Protein AF-A0A932DL69-F1 (afdb_monomer_lite)

Structure (mmCIF, N/CA/C/O backbone):
data_AF-A0A932DL69-F1
#
_entry.id   AF-A0A932DL69-F1
#
loop_
_atom_site.group_PDB
_atom_site.id
_atom_site.type_symbol
_atom_site.label_atom_id
_atom_site.label_alt_id
_atom_site.label_comp_id
_atom_site.label_asym_id
_atom_site.label_entity_id
_atom_site.label_seq_id
_atom_site.pdbx_PDB_ins_code
_atom_site.Cartn_x
_atom_site.Cartn_y
_atom_site.C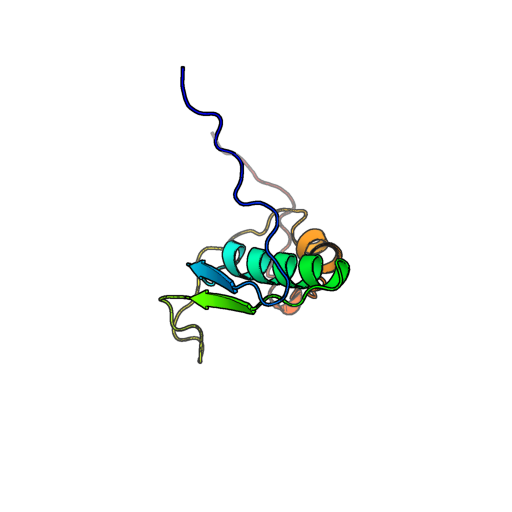artn_z
_atom_site.occupancy
_atom_site.B_iso_or_equiv
_atom_site.auth_seq_id
_atom_site.auth_comp_id
_atom_site.auth_asym_id
_atom_site.auth_atom_id
_atom_site.pdbx_PDB_model_num
ATOM 1 N N . MET A 1 1 ? -25.019 31.135 -1.177 1.00 47.31 1 MET A N 1
ATOM 2 C CA . MET A 1 1 ? -24.118 30.693 -0.088 1.00 47.31 1 MET A CA 1
ATOM 3 C C . MET A 1 1 ? -24.166 29.166 -0.051 1.00 47.31 1 MET A C 1
ATOM 5 O O . MET A 1 1 ? -25.239 28.637 0.198 1.00 47.31 1 MET A O 1
ATOM 9 N N . ARG A 1 2 ? -23.097 28.445 -0.433 1.00 49.84 2 ARG A N 1
ATOM 10 C CA . ARG A 1 2 ? -23.094 26.965 -0.363 1.00 49.84 2 ARG A CA 1
ATOM 11 C C . ARG A 1 2 ? -23.007 26.543 1.111 1.00 49.84 2 ARG A C 1
ATOM 13 O O . ARG A 1 2 ? -22.224 27.168 1.830 1.00 49.84 2 ARG A O 1
ATOM 20 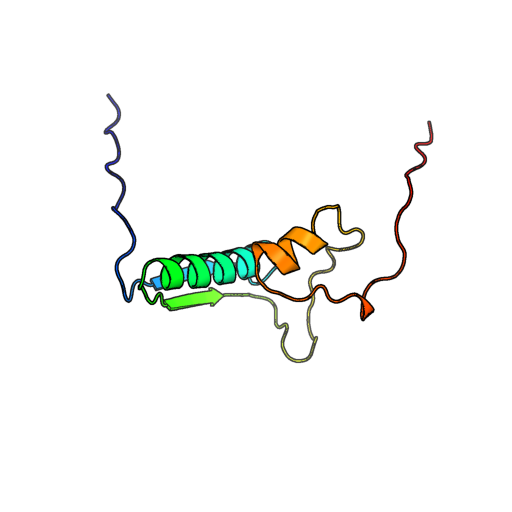N N . PRO A 1 3 ? -23.750 25.525 1.576 1.00 59.16 3 PRO A N 1
ATOM 21 C CA . PRO A 1 3 ? -23.566 25.010 2.926 1.00 59.16 3 PRO A CA 1
ATOM 22 C C . PRO A 1 3 ? -22.125 24.507 3.061 1.00 59.16 3 PRO A C 1
ATOM 24 O O . PRO A 1 3 ? -21.661 23.733 2.224 1.00 59.16 3 PRO A O 1
ATOM 27 N N . LYS A 1 4 ? -21.402 24.951 4.095 1.00 59.19 4 LYS A N 1
ATOM 28 C CA . LYS A 1 4 ? -20.165 24.279 4.509 1.00 59.19 4 LYS A CA 1
ATOM 29 C C . LYS A 1 4 ? -20.571 22.860 4.903 1.00 59.19 4 LYS A C 1
ATOM 31 O O . LYS A 1 4 ? -21.316 22.704 5.866 1.00 59.19 4 LYS A O 1
ATOM 36 N N . SER A 1 5 ? -20.145 21.841 4.157 1.00 63.41 5 SER A N 1
ATOM 37 C CA . SER A 1 5 ? -20.365 20.463 4.590 1.00 63.41 5 SER A CA 1
ATOM 38 C C . SER A 1 5 ? -19.560 20.253 5.868 1.00 63.41 5 SER A C 1
ATOM 40 O O . SER A 1 5 ? -18.328 20.226 5.830 1.00 63.41 5 SER A O 1
ATOM 42 N N . PHE A 1 6 ? -20.241 20.137 7.004 1.00 68.25 6 PHE A N 1
ATOM 43 C CA . PHE A 1 6 ? -19.629 19.550 8.184 1.00 68.25 6 PHE A CA 1
ATOM 44 C C . PHE A 1 6 ? -19.226 18.128 7.788 1.00 68.25 6 PHE A C 1
ATOM 46 O O . PHE A 1 6 ? -20.069 17.345 7.351 1.00 68.25 6 PHE A O 1
ATOM 53 N N . GLY A 1 7 ? -17.927 17.828 7.826 1.00 73.88 7 GLY A N 1
ATOM 54 C CA . GLY A 1 7 ? -17.451 16.472 7.572 1.00 73.88 7 GLY A CA 1
ATOM 55 C C . GLY A 1 7 ? -18.151 15.488 8.511 1.00 73.88 7 GLY A C 1
ATOM 56 O O . GLY A 1 7 ? -18.545 15.857 9.615 1.00 73.88 7 GLY A O 1
ATOM 57 N N . LEU A 1 8 ? -18.279 14.227 8.097 1.00 84.00 8 LEU A N 1
ATOM 58 C CA . LEU A 1 8 ? -18.978 13.169 8.847 1.00 84.00 8 LEU A CA 1
ATOM 59 C C . LEU A 1 8 ? -18.282 12.759 10.165 1.00 84.00 8 LEU A C 1
ATOM 61 O O . LEU A 1 8 ? -18.654 11.765 10.782 1.00 84.00 8 LEU A O 1
ATOM 65 N N . GLY A 1 9 ? -17.271 13.511 10.601 1.00 85.75 9 GLY A N 1
ATOM 66 C CA . GLY A 1 9 ? -16.413 13.162 11.722 1.00 85.75 9 GLY A CA 1
ATOM 67 C C . GLY A 1 9 ? -15.454 12.006 11.406 1.00 85.75 9 GLY A C 1
ATOM 68 O O . GLY A 1 9 ? -15.424 11.481 10.289 1.00 85.75 9 GLY A O 1
ATOM 69 N N . PRO A 1 10 ? -14.611 11.628 12.378 1.00 87.44 10 PRO A N 1
ATOM 70 C CA . PRO A 1 10 ? -13.713 10.492 12.241 1.00 87.44 10 PRO A CA 1
ATOM 71 C C . PRO A 1 10 ? -14.490 9.170 12.242 1.00 87.44 10 PRO A C 1
ATOM 73 O O . PRO A 1 10 ? -15.482 9.016 12.951 1.00 87.44 10 PRO A O 1
ATOM 76 N N . LEU A 1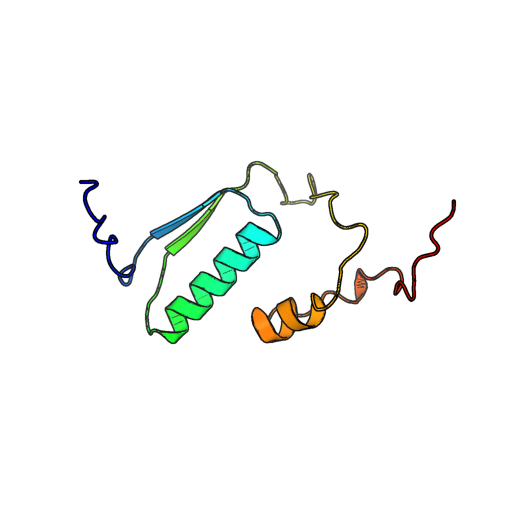 11 ? -13.983 8.176 11.513 1.00 89.75 11 LEU A N 1
ATOM 77 C CA . LEU A 1 11 ? -14.571 6.840 11.516 1.00 89.75 11 LEU A CA 1
ATOM 78 C C . LEU A 1 11 ? -14.424 6.186 12.912 1.00 89.75 11 LEU A C 1
ATOM 80 O O . LEU A 1 11 ? -13.299 6.141 13.437 1.00 89.75 11 LEU A O 1
ATOM 84 N N . PRO A 1 12 ? -15.519 5.689 13.524 1.00 89.56 12 PRO A N 1
ATOM 85 C CA . PRO A 1 12 ? -15.479 5.088 14.854 1.00 89.56 12 PRO A CA 1
ATOM 86 C C . PRO A 1 12 ? -14.817 3.702 14.837 1.00 89.56 12 PRO A C 1
ATOM 88 O O . PRO A 1 12 ? -14.666 3.075 13.786 1.00 89.56 12 PRO A O 1
ATOM 91 N N . GLY A 1 13 ? -14.449 3.202 16.021 1.00 91.44 13 GLY A N 1
ATOM 92 C CA . GLY A 1 13 ? -14.053 1.801 16.194 1.00 91.44 13 GLY A CA 1
ATOM 93 C C . GLY A 1 13 ? -15.177 0.851 15.764 1.00 91.44 13 GLY A C 1
ATOM 94 O O . GLY A 1 13 ? -16.355 1.156 15.937 1.00 91.44 13 GLY A O 1
ATOM 95 N N . GLY A 1 14 ? -14.820 -0.267 15.133 1.00 92.81 14 GLY A N 1
ATOM 96 C CA . GLY A 1 14 ? -15.768 -1.167 14.469 1.00 92.81 14 GLY A CA 1
ATOM 97 C C . GLY A 1 14 ? -16.315 -0.630 13.139 1.00 92.81 14 GLY A C 1
ATOM 98 O O . GLY A 1 14 ? -17.105 -1.310 12.479 1.00 92.81 14 GLY A O 1
ATOM 99 N N . GLY A 1 15 ? -15.894 0.570 12.719 1.00 94.12 15 GLY A N 1
ATOM 100 C CA . GLY A 1 15 ? -16.281 1.183 11.456 1.00 94.12 15 GLY A CA 1
ATOM 101 C C . GLY A 1 15 ? -15.922 0.316 10.249 1.00 94.12 15 GLY A C 1
ATOM 102 O O . GLY A 1 15 ? -14.953 -0.450 10.260 1.00 94.12 15 GLY A O 1
ATOM 103 N N . ARG A 1 16 ? -16.729 0.433 9.192 1.00 96.38 16 ARG A N 1
ATOM 104 C CA . ARG A 1 16 ? -16.605 -0.371 7.973 1.00 96.38 16 ARG A CA 1
ATOM 105 C C . ARG A 1 16 ? -16.143 0.506 6.821 1.00 96.38 16 ARG A C 1
ATOM 107 O O . ARG A 1 16 ? -16.743 1.546 6.572 1.00 96.38 16 ARG A O 1
ATOM 114 N N . VAL A 1 17 ? -15.124 0.052 6.101 1.00 97.56 17 VAL A N 1
ATOM 115 C CA . VAL A 1 17 ? -14.664 0.684 4.861 1.00 97.56 17 VAL A CA 1
ATOM 116 C C . VAL A 1 17 ? -14.694 -0.351 3.754 1.00 97.56 17 VAL A C 1
ATOM 118 O O . VAL A 1 17 ? -14.182 -1.457 3.920 1.00 97.56 17 VAL A O 1
ATOM 121 N N . VAL A 1 18 ? -15.313 0.012 2.636 1.00 98.00 18 VAL A N 1
ATOM 122 C CA . VAL A 1 18 ? -15.310 -0.788 1.414 1.00 98.00 18 VAL A CA 1
ATOM 123 C C . VAL A 1 18 ? -14.403 -0.095 0.408 1.00 98.00 18 VAL A C 1
ATOM 125 O O . VAL A 1 18 ? -14.580 1.089 0.132 1.00 98.00 18 VAL A O 1
ATOM 128 N N . ILE A 1 19 ? -13.433 -0.834 -0.118 1.00 97.81 19 ILE A N 1
ATOM 129 C CA . ILE A 1 19 ? -12.515 -0.395 -1.166 1.00 97.81 19 ILE A CA 1
ATOM 130 C C . ILE A 1 19 ? -12.868 -1.178 -2.425 1.00 97.81 19 ILE A C 1
ATOM 132 O O . ILE A 1 19 ? -12.873 -2.409 -2.411 1.00 97.81 19 ILE A O 1
ATOM 136 N N . ILE A 1 20 ? -13.189 -0.464 -3.501 1.00 96.69 20 ILE A N 1
ATOM 137 C CA . ILE A 1 20 ? -13.497 -1.055 -4.804 1.00 96.69 20 ILE A CA 1
ATOM 138 C C . ILE A 1 20 ? -12.221 -1.033 -5.651 1.00 96.69 20 ILE A C 1
ATOM 140 O O . ILE A 1 20 ? -11.693 0.038 -5.944 1.00 96.69 20 ILE A O 1
ATOM 144 N N . GLY A 1 21 ? -11.738 -2.215 -6.027 1.00 93.00 21 GLY A N 1
ATOM 145 C CA . GLY A 1 21 ? -10.469 -2.451 -6.710 1.00 93.00 21 GLY A CA 1
ATOM 146 C C . GLY A 1 21 ? -9.412 -3.041 -5.772 1.00 93.00 21 GLY A C 1
ATOM 147 O O . GLY A 1 21 ? -9.004 -2.413 -4.799 1.00 93.00 21 GLY A O 1
ATOM 148 N N . GLY A 1 22 ? -8.934 -4.240 -6.100 1.00 91.56 22 GLY A N 1
ATOM 149 C CA . GLY A 1 22 ? -7.866 -4.972 -5.412 1.00 91.56 22 GLY A CA 1
ATOM 150 C C . GLY A 1 22 ? -6.496 -4.832 -6.081 1.00 91.56 22 GLY A C 1
ATOM 151 O O . GLY A 1 22 ? -5.604 -5.638 -5.838 1.00 91.56 22 GLY A O 1
ATOM 152 N N . GLY A 1 23 ? -6.315 -3.829 -6.943 1.00 90.06 23 GLY A N 1
ATOM 153 C CA . GLY A 1 23 ? -5.005 -3.472 -7.489 1.00 90.06 23 GLY A CA 1
ATOM 154 C C . GLY A 1 23 ? -4.084 -2.790 -6.462 1.00 90.06 23 GLY A C 1
ATOM 155 O O . GLY A 1 23 ? -4.488 -2.571 -5.316 1.00 90.06 23 GLY A O 1
ATOM 156 N N . PRO A 1 24 ? -2.866 -2.381 -6.876 1.00 89.81 24 PRO A N 1
ATOM 157 C CA . PRO A 1 24 ? -1.859 -1.815 -5.975 1.00 89.81 24 PRO A CA 1
ATOM 158 C C . PRO A 1 24 ? -2.381 -0.653 -5.124 1.00 89.81 24 PRO A C 1
ATOM 160 O O . PRO A 1 24 ? -2.234 -0.669 -3.910 1.00 89.81 24 PRO A O 1
ATOM 163 N N . GLY A 1 25 ? -3.079 0.318 -5.723 1.00 91.75 25 GLY A N 1
ATOM 164 C CA . GLY A 1 25 ? -3.625 1.456 -4.976 1.00 91.75 25 GLY A CA 1
ATOM 165 C C . GLY A 1 25 ? -4.676 1.062 -3.930 1.00 91.75 25 GLY A C 1
ATOM 166 O O . GLY A 1 25 ? -4.646 1.564 -2.809 1.00 91.75 25 GLY A O 1
ATOM 167 N N . GLY A 1 26 ? -5.581 0.139 -4.272 1.00 95.31 26 GLY A N 1
ATOM 168 C CA . GLY A 1 26 ? -6.657 -0.287 -3.375 1.00 95.31 26 GLY A CA 1
ATOM 169 C C . GLY A 1 26 ? -6.149 -1.113 -2.196 1.00 95.31 26 GLY A C 1
ATOM 170 O O . GLY A 1 26 ? -6.522 -0.856 -1.051 1.00 95.31 26 GLY A O 1
ATOM 171 N N . VAL A 1 27 ? -5.239 -2.055 -2.452 1.00 94.38 27 VAL A N 1
ATOM 172 C CA . VAL A 1 27 ? -4.628 -2.871 -1.394 1.00 94.38 27 VAL A CA 1
ATOM 173 C C . VAL A 1 27 ? -3.709 -2.028 -0.510 1.00 94.38 27 VAL A C 1
ATOM 175 O O . VAL A 1 27 ? -3.804 -2.128 0.713 1.00 94.38 27 VAL A O 1
ATOM 178 N N . SER A 1 28 ? -2.898 -1.132 -1.081 1.00 95.38 28 SER A N 1
ATOM 179 C CA . SER A 1 28 ? -2.073 -0.209 -0.291 1.00 95.38 28 SER A CA 1
ATOM 180 C C . SER A 1 28 ? -2.923 0.682 0.616 1.00 95.38 28 SER A C 1
ATOM 182 O O . SER A 1 28 ? -2.609 0.832 1.797 1.00 95.38 28 SER A O 1
ATOM 184 N N . ALA A 1 29 ? -4.047 1.209 0.115 1.00 96.94 29 ALA A N 1
ATOM 185 C CA . ALA A 1 29 ? -4.988 1.973 0.931 1.00 96.94 29 ALA A CA 1
ATOM 186 C C . ALA A 1 29 ? -5.597 1.124 2.059 1.00 96.94 29 ALA A C 1
ATOM 188 O O . ALA A 1 29 ? -5.710 1.593 3.191 1.00 96.94 29 ALA A O 1
ATOM 189 N N . ALA A 1 30 ? -5.955 -0.133 1.775 1.00 97.38 30 ALA A N 1
ATOM 190 C CA . ALA A 1 30 ? -6.493 -1.055 2.773 1.00 97.38 30 ALA A CA 1
ATOM 191 C C . ALA A 1 30 ? -5.499 -1.311 3.917 1.00 97.38 30 ALA A C 1
ATOM 193 O O . ALA A 1 30 ? -5.880 -1.278 5.092 1.00 97.38 30 ALA A O 1
ATOM 194 N N . ILE A 1 31 ? -4.230 -1.539 3.570 1.00 96.88 31 ILE A N 1
ATOM 195 C CA . ILE A 1 31 ? -3.141 -1.803 4.517 1.00 96.88 31 ILE A CA 1
ATOM 196 C C . ILE A 1 31 ? -2.865 -0.564 5.366 1.00 96.88 31 ILE A C 1
ATOM 198 O O . ILE A 1 31 ? -2.937 -0.647 6.595 1.00 96.88 31 ILE A O 1
ATOM 202 N N . ALA A 1 32 ? -2.658 0.590 4.727 1.00 96.12 32 ALA A N 1
ATOM 203 C CA . ALA A 1 32 ? -2.413 1.854 5.417 1.00 96.12 32 ALA A CA 1
ATOM 204 C C . ALA A 1 32 ? -3.567 2.218 6.366 1.00 96.12 32 ALA A C 1
ATOM 206 O O . ALA A 1 32 ? -3.343 2.629 7.504 1.00 96.12 32 ALA A O 1
ATOM 207 N N . LEU A 1 33 ? -4.817 1.998 5.944 1.00 96.19 33 LEU A N 1
ATOM 208 C CA . LEU A 1 33 ? -5.995 2.242 6.773 1.00 96.19 33 LEU A CA 1
ATOM 209 C C . LEU A 1 33 ? -6.040 1.324 8.003 1.00 96.19 33 LEU A C 1
ATOM 211 O O . LEU A 1 33 ? -6.316 1.790 9.110 1.00 96.19 33 LEU A O 1
ATOM 215 N N . LYS A 1 34 ? -5.759 0.025 7.833 1.00 95.75 34 LYS A N 1
ATOM 216 C CA . LYS A 1 34 ? -5.677 -0.938 8.946 1.00 95.75 34 LYS A CA 1
ATOM 217 C C . LYS A 1 34 ? -4.560 -0.569 9.924 1.00 95.75 34 LYS A C 1
ATOM 219 O O . LYS A 1 34 ? -4.779 -0.635 11.132 1.00 95.75 34 LYS A O 1
ATOM 224 N N . GLN A 1 35 ? -3.388 -0.181 9.424 1.00 95.19 35 GLN A N 1
ATOM 225 C CA . GLN A 1 35 ? -2.247 0.230 10.246 1.00 95.19 35 GLN A CA 1
ATOM 226 C C . GLN A 1 35 ? -2.538 1.523 11.012 1.00 95.19 35 GLN A C 1
ATOM 228 O O . GLN A 1 35 ? -2.392 1.550 12.234 1.00 95.19 35 GLN A O 1
ATOM 233 N N . GLY A 1 36 ? -3.039 2.554 10.328 1.00 94.81 36 GLY A N 1
ATOM 234 C CA . GLY A 1 36 ? -3.413 3.825 10.946 1.00 94.81 36 GLY A CA 1
ATOM 235 C C . GLY A 1 36 ? -4.515 3.667 11.995 1.00 94.81 36 GLY A C 1
ATOM 236 O O . GLY A 1 36 ? -4.429 4.243 13.076 1.00 94.81 36 GLY A O 1
ATOM 237 N N . ALA A 1 37 ? -5.518 2.823 11.735 1.00 95.56 37 ALA A N 1
ATOM 238 C CA . ALA A 1 37 ? -6.542 2.506 12.727 1.00 95.56 37 ALA A CA 1
ATOM 239 C C . ALA A 1 37 ? -5.954 1.841 13.976 1.00 95.56 37 ALA A C 1
ATOM 241 O O . ALA A 1 37 ? -6.235 2.287 15.089 1.00 95.56 37 ALA A O 1
ATOM 242 N N . ARG A 1 38 ? -5.096 0.826 13.796 1.00 94.44 38 ARG A N 1
ATOM 243 C CA . ARG A 1 38 ? -4.426 0.134 14.907 1.00 94.44 38 ARG A CA 1
ATOM 244 C C . ARG A 1 38 ? -3.570 1.086 15.739 1.00 94.44 38 ARG A C 1
ATOM 246 O O . ARG A 1 38 ? -3.648 1.033 16.961 1.00 94.44 38 ARG A O 1
ATOM 253 N N . ALA A 1 39 ? -2.822 1.984 15.096 1.00 95.00 39 ALA A N 1
ATOM 254 C CA . ALA A 1 39 ? -2.020 3.003 15.778 1.00 95.00 39 ALA A CA 1
ATOM 255 C C . ALA A 1 39 ? -2.871 3.953 16.644 1.00 95.00 39 ALA A C 1
ATOM 257 O O . ALA A 1 39 ? -2.396 4.468 17.651 1.00 95.00 39 ALA A O 1
ATOM 258 N N . LEU A 1 40 ? -4.145 4.145 16.290 1.00 94.75 40 LEU A N 1
ATOM 259 C CA . LEU A 1 40 ? -5.119 4.935 17.049 1.00 94.75 40 LEU A CA 1
ATOM 260 C C . LEU A 1 40 ? -5.935 4.107 18.060 1.00 94.75 40 LEU A C 1
ATOM 262 O O . LEU A 1 40 ? -6.927 4.608 18.593 1.00 94.75 40 LEU A O 1
ATOM 266 N N . GLY A 1 41 ? -5.580 2.839 18.292 1.00 95.12 41 GLY A N 1
ATOM 267 C CA . GLY A 1 41 ? -6.331 1.941 19.175 1.00 95.12 41 GLY A CA 1
ATOM 268 C C . GLY A 1 41 ? -7.717 1.567 18.638 1.00 95.12 41 GLY A C 1
ATOM 269 O O . GLY A 1 41 ? -8.619 1.251 19.412 1.00 95.12 41 GLY A O 1
ATOM 270 N N . ARG A 1 42 ? -7.918 1.630 17.316 1.00 94.81 42 ARG A N 1
ATOM 271 C CA . ARG A 1 42 ? -9.182 1.296 16.647 1.00 94.81 42 ARG A CA 1
ATOM 272 C C . ARG A 1 42 ? -9.025 0.026 15.828 1.00 94.81 42 ARG A C 1
ATOM 274 O O . ARG A 1 42 ? -8.032 -0.158 15.128 1.00 94.81 42 ARG A O 1
ATOM 281 N N . ASP A 1 43 ? -10.059 -0.804 15.830 1.00 94.56 43 ASP A N 1
ATOM 282 C CA . ASP A 1 43 ? -10.202 -1.855 14.827 1.00 94.56 43 ASP A CA 1
ATOM 283 C C . ASP A 1 43 ? -11.237 -1.435 13.785 1.00 94.56 43 ASP A C 1
ATOM 285 O O . ASP A 1 43 ? -12.354 -1.045 14.123 1.00 94.56 43 ASP A O 1
ATOM 289 N N . LEU A 1 44 ? -10.849 -1.493 12.515 1.00 95.94 44 LEU A N 1
ATOM 290 C CA . LEU A 1 44 ? -11.725 -1.231 11.379 1.00 95.94 44 LEU A CA 1
ATOM 291 C C . LEU A 1 44 ? -11.942 -2.514 10.589 1.00 95.94 44 LEU A C 1
ATOM 293 O O . LEU A 1 44 ? -11.006 -3.279 10.330 1.00 95.94 44 LEU A O 1
ATOM 297 N N . ARG A 1 45 ? -13.170 -2.701 10.107 1.00 96.75 45 ARG A N 1
ATOM 298 C CA . ARG A 1 45 ? -13.487 -3.741 9.131 1.00 96.75 45 ARG A CA 1
ATOM 299 C C . ARG A 1 45 ? -13.283 -3.185 7.725 1.00 96.75 45 ARG A C 1
ATOM 301 O O . ARG A 1 45 ? -14.141 -2.479 7.200 1.00 96.75 45 ARG A O 1
ATOM 308 N N . VAL A 1 46 ? -12.154 -3.530 7.119 1.00 97.62 46 VAL A N 1
ATOM 309 C CA . VAL A 1 46 ? -11.818 -3.157 5.740 1.00 97.62 46 VAL A CA 1
ATOM 310 C C . VAL A 1 46 ? -12.180 -4.310 4.809 1.00 97.62 46 VAL A C 1
ATOM 312 O O . VAL A 1 46 ? -11.789 -5.448 5.059 1.00 97.62 46 VAL A O 1
ATOM 315 N N . ILE A 1 47 ? -12.960 -4.021 3.772 1.00 97.56 47 ILE A N 1
ATOM 316 C CA . ILE A 1 47 ? -13.428 -4.984 2.772 1.00 97.56 47 ILE A CA 1
ATOM 317 C C . ILE A 1 47 ? -12.909 -4.510 1.418 1.00 97.56 47 ILE A C 1
ATOM 319 O O . ILE A 1 47 ? -13.265 -3.420 0.981 1.00 97.56 47 ILE A O 1
ATOM 323 N N . VAL A 1 48 ? -12.083 -5.320 0.762 1.00 96.62 48 VAL A N 1
ATOM 324 C CA . VAL A 1 48 ? -11.627 -5.065 -0.609 1.00 96.62 48 VAL A CA 1
ATOM 325 C C . VAL A 1 48 ? -12.483 -5.901 -1.551 1.00 96.62 48 VAL A C 1
ATOM 327 O O . VAL A 1 48 ? -12.612 -7.109 -1.358 1.00 96.62 48 VAL A O 1
ATOM 330 N N . VAL A 1 49 ? -13.091 -5.253 -2.540 1.00 95.75 49 VAL A N 1
ATOM 331 C CA . VAL A 1 49 ? -13.899 -5.899 -3.577 1.00 95.75 49 VAL A CA 1
ATOM 332 C C . VAL A 1 49 ? -13.164 -5.760 -4.899 1.00 95.75 49 VAL A C 1
ATOM 334 O O . VAL A 1 49 ? -12.852 -4.650 -5.315 1.00 95.75 49 VAL A O 1
ATOM 337 N N . GLU A 1 50 ? -12.901 -6.875 -5.567 1.00 92.19 50 GLU A N 1
ATOM 338 C CA . GLU A 1 50 ? -12.211 -6.928 -6.854 1.00 92.19 50 GLU A CA 1
ATOM 339 C C . GLU A 1 50 ? -13.041 -7.762 -7.833 1.00 92.19 50 GLU A C 1
ATOM 341 O O . GLU A 1 50 ? -13.610 -8.784 -7.453 1.00 92.19 50 GLU A O 1
ATOM 346 N N . GLY A 1 51 ? -13.144 -7.292 -9.078 1.00 90.75 51 GLY A N 1
ATOM 347 C CA . GLY A 1 51 ? -13.848 -8.004 -10.144 1.00 90.75 51 GLY A CA 1
ATOM 348 C C . GLY A 1 51 ? -12.987 -9.081 -10.806 1.00 90.75 51 GLY A C 1
ATOM 349 O O . GLY A 1 51 ? -13.528 -10.012 -11.396 1.00 90.75 51 GLY A O 1
ATOM 350 N N . LYS A 1 52 ? -11.658 -8.964 -10.709 1.00 87.00 52 LYS A N 1
ATOM 351 C CA . LYS A 1 52 ? -10.698 -9.958 -11.192 1.00 87.00 52 LYS A CA 1
ATOM 352 C C . LYS A 1 52 ? -10.540 -11.129 -10.224 1.00 87.00 52 LYS A C 1
ATOM 354 O O . LYS A 1 52 ? -10.416 -10.950 -9.014 1.00 87.00 52 LYS A O 1
ATOM 359 N N . GLN A 1 53 ? -10.439 -12.331 -10.777 1.00 86.38 53 GLN A N 1
ATOM 360 C CA . GLN A 1 53 ? -10.051 -13.515 -10.026 1.00 86.38 53 GLN A CA 1
ATOM 361 C C . GLN A 1 53 ? -8.525 -13.634 -9.987 1.00 86.38 53 GLN A C 1
ATOM 363 O O . GLN A 1 53 ? -7.901 -14.154 -10.910 1.00 86.38 53 GLN A O 1
ATOM 368 N N . PHE A 1 54 ? -7.917 -13.144 -8.907 1.00 82.88 54 PHE A N 1
ATOM 369 C CA . PHE A 1 54 ? -6.482 -13.328 -8.664 1.00 82.88 54 PHE A CA 1
ATOM 370 C C . PHE A 1 54 ? -6.153 -14.709 -8.078 1.00 82.88 54 PHE A C 1
ATOM 372 O O . PHE A 1 54 ? -5.010 -15.155 -8.170 1.00 82.88 54 PHE A O 1
ATOM 379 N N . ALA A 1 55 ? -7.132 -15.400 -7.479 1.00 79.50 55 ALA A N 1
ATOM 380 C CA . ALA A 1 55 ? -6.905 -16.732 -6.929 1.00 79.50 55 ALA A CA 1
ATOM 381 C C . ALA A 1 55 ? -6.563 -17.725 -8.049 1.00 79.50 55 ALA A C 1
ATOM 383 O O . ALA A 1 55 ? -7.252 -17.792 -9.068 1.00 79.50 55 ALA A O 1
ATOM 384 N N . GLY A 1 56 ? -5.494 -18.497 -7.848 1.00 80.56 56 GLY A N 1
ATOM 385 C CA . GLY A 1 56 ? -4.990 -19.425 -8.861 1.00 80.56 56 GLY A CA 1
ATOM 386 C C . GLY A 1 56 ? -4.413 -18.736 -10.099 1.00 80.56 56 GLY A C 1
ATOM 387 O O . GLY A 1 56 ? -4.388 -19.356 -11.155 1.00 80.56 56 GLY A O 1
ATOM 388 N N . GLU A 1 57 ? -4.006 -17.464 -9.987 1.00 73.50 57 GLU A N 1
ATOM 389 C CA . GLU A 1 57 ? -3.304 -16.713 -11.041 1.00 73.50 57 GLU A CA 1
ATOM 390 C C . GLU A 1 57 ? -4.095 -16.580 -12.358 1.00 73.50 57 GLU A C 1
ATOM 392 O O . GLU A 1 57 ? -3.529 -16.314 -13.415 1.00 73.50 57 GLU A O 1
ATOM 397 N N . GLN A 1 58 ? -5.425 -16.729 -12.310 1.00 72.62 58 GLN A N 1
ATOM 398 C CA . GLN A 1 58 ? -6.274 -16.711 -13.508 1.00 72.62 58 GLN A CA 1
ATOM 399 C C . GLN A 1 58 ? -6.261 -15.360 -14.223 1.00 72.62 58 GLN A C 1
ATOM 401 O O . GLN A 1 58 ? -6.396 -15.280 -15.444 1.00 72.62 58 GLN A O 1
ATOM 406 N N . GLN A 1 59 ? -6.141 -14.285 -13.451 1.00 76.75 59 GLN A N 1
ATOM 407 C CA . GLN A 1 59 ? -6.074 -12.925 -13.950 1.00 76.75 59 GLN A CA 1
ATOM 408 C C . GLN A 1 59 ? -4.988 -12.176 -13.188 1.00 76.75 59 GLN A C 1
ATOM 410 O O . GLN A 1 59 ? -4.705 -12.468 -12.032 1.00 76.75 59 GLN A O 1
ATOM 415 N N . HIS A 1 60 ? -4.380 -11.183 -13.827 1.00 73.06 60 HIS A N 1
ATOM 416 C CA . HIS A 1 60 ? -3.416 -10.300 -13.182 1.00 73.06 60 HIS A CA 1
ATOM 417 C C . HIS A 1 60 ? -3.529 -8.882 -13.748 1.00 73.06 60 HIS A C 1
ATOM 419 O O . HIS A 1 60 ? -4.179 -8.625 -14.768 1.00 73.06 60 HIS A O 1
ATOM 425 N N . ASN A 1 61 ? -2.922 -7.922 -13.056 1.00 69.00 61 ASN A N 1
ATOM 426 C CA . ASN A 1 61 ? -2.786 -6.564 -13.568 1.00 69.00 61 ASN A CA 1
ATOM 427 C C . ASN A 1 61 ? -1.531 -6.500 -14.450 1.00 69.00 61 ASN A C 1
ATOM 429 O O . ASN A 1 61 ? -0.425 -6.677 -13.954 1.00 69.00 61 ASN A O 1
ATOM 433 N N . GLN A 1 62 ? -1.686 -6.234 -15.749 1.00 66.19 62 GLN A N 1
ATOM 434 C CA . GLN A 1 62 ? -0.576 -6.116 -16.716 1.00 66.19 62 GLN A CA 1
ATOM 435 C C . GLN A 1 62 ? 0.160 -4.759 -16.653 1.00 66.19 62 GLN A C 1
ATOM 437 O O . GLN A 1 62 ? 0.822 -4.354 -17.600 1.00 66.19 62 GLN A O 1
ATOM 442 N N . CYS A 1 63 ? 0.037 -4.019 -15.551 1.00 65.75 63 CYS A N 1
ATOM 443 C CA . CYS A 1 63 ? 0.360 -2.590 -15.513 1.00 65.75 63 CYS A CA 1
ATOM 444 C C . CYS A 1 63 ? 1.810 -2.253 -15.119 1.00 65.75 63 CYS A C 1
ATOM 446 O O . CYS A 1 63 ? 2.182 -1.087 -15.190 1.00 65.75 63 CYS A O 1
ATOM 448 N N . ALA A 1 64 ? 2.629 -3.216 -14.688 1.00 61.09 64 ALA A N 1
ATOM 449 C CA . ALA A 1 64 ? 3.966 -2.931 -14.162 1.00 61.09 64 ALA A CA 1
ATOM 450 C C . ALA A 1 64 ? 5.063 -3.384 -15.136 1.00 61.09 64 ALA A C 1
ATOM 452 O O . ALA A 1 64 ? 5.627 -4.463 -14.997 1.00 61.09 64 ALA A O 1
ATOM 453 N N . GLY A 1 65 ? 5.360 -2.549 -16.136 1.00 75.62 65 GLY A N 1
ATOM 454 C CA . GLY A 1 65 ? 6.595 -2.679 -16.922 1.00 75.62 65 GLY A CA 1
ATOM 455 C C . GLY A 1 65 ? 7.797 -2.011 -16.244 1.00 75.62 65 GLY A C 1
ATOM 456 O O . GLY A 1 65 ? 8.933 -2.425 -16.448 1.00 75.62 65 GLY A O 1
ATOM 457 N N . VAL A 1 66 ? 7.538 -0.989 -15.421 1.00 86.94 66 VAL A N 1
ATOM 458 C CA . VAL A 1 66 ? 8.541 -0.199 -14.700 1.00 86.94 66 VAL A CA 1
ATOM 459 C C . VAL A 1 66 ? 7.978 0.182 -13.336 1.00 86.94 66 VAL A C 1
ATOM 461 O O . VAL A 1 66 ? 6.849 0.664 -13.249 1.00 86.94 66 VAL A O 1
ATOM 464 N N . LEU A 1 67 ? 8.770 -0.001 -12.281 1.00 89.25 67 LEU A N 1
ATOM 465 C CA . LEU A 1 67 ? 8.470 0.514 -10.949 1.00 89.25 67 LEU A CA 1
ATOM 466 C C . LEU A 1 67 ? 9.408 1.689 -10.658 1.00 89.25 67 LEU A C 1
ATOM 468 O O . LEU A 1 67 ? 10.627 1.532 -10.641 1.00 89.25 67 LEU A O 1
ATOM 472 N N . SER A 1 68 ? 8.847 2.881 -10.471 1.00 89.00 68 SER A N 1
ATOM 473 C CA . SER A 1 68 ? 9.635 4.084 -10.197 1.00 89.00 68 SER A CA 1
ATOM 474 C C . SER A 1 68 ? 10.025 4.173 -8.717 1.00 89.00 68 SER A C 1
ATOM 476 O O . SER A 1 68 ? 9.206 3.853 -7.851 1.00 89.00 68 SER A O 1
ATOM 478 N N . PRO A 1 69 ? 11.232 4.663 -8.385 1.00 89.88 69 PRO A N 1
ATOM 479 C CA . PRO A 1 69 ? 11.537 5.085 -7.022 1.00 89.88 69 PRO A CA 1
ATOM 480 C C . PRO A 1 69 ? 10.499 6.110 -6.514 1.00 89.88 69 PRO A C 1
ATOM 482 O O . PRO A 1 69 ? 10.019 6.916 -7.317 1.00 89.88 69 PRO A O 1
ATOM 485 N N . PRO A 1 70 ? 10.147 6.113 -5.214 1.00 93.00 70 PRO A N 1
ATOM 486 C CA . PRO A 1 70 ? 10.724 5.318 -4.125 1.00 93.00 70 PRO A CA 1
ATOM 487 C C . PRO A 1 70 ? 9.889 4.066 -3.766 1.00 93.00 70 PRO A C 1
ATOM 489 O O . PRO A 1 70 ? 9.660 3.786 -2.595 1.00 93.00 70 PRO A O 1
ATOM 492 N N . ILE A 1 71 ? 9.400 3.297 -4.750 1.00 91.44 71 ILE A N 1
ATOM 493 C CA . ILE A 1 71 ? 8.495 2.149 -4.516 1.00 91.44 71 ILE A CA 1
ATOM 494 C C . ILE A 1 71 ? 8.973 1.137 -3.459 1.00 91.44 71 ILE A C 1
ATOM 496 O O . ILE A 1 71 ? 8.153 0.642 -2.690 1.00 91.44 71 ILE A O 1
ATOM 500 N N . VAL A 1 72 ? 10.278 0.849 -3.409 1.00 92.94 72 VAL A N 1
ATOM 501 C CA . VAL A 1 72 ? 10.872 -0.088 -2.444 1.00 92.94 72 VAL A CA 1
ATOM 502 C C . VAL A 1 72 ? 10.677 0.444 -1.026 1.00 92.94 72 VAL A C 1
ATOM 504 O O . VAL A 1 72 ? 10.062 -0.218 -0.198 1.00 92.94 72 VAL A O 1
ATOM 507 N N . GLU A 1 73 ? 11.078 1.692 -0.784 1.00 96.06 73 GLU A N 1
ATOM 508 C CA . GLU A 1 73 ? 10.914 2.364 0.508 1.00 96.06 73 GLU A CA 1
ATOM 509 C C . GLU A 1 73 ? 9.435 2.492 0.905 1.00 96.06 73 GLU A C 1
ATOM 511 O O . GLU A 1 73 ? 9.074 2.269 2.059 1.00 96.06 73 GLU A O 1
ATOM 516 N N . LEU A 1 74 ? 8.549 2.800 -0.048 1.00 94.44 74 LEU A N 1
ATOM 517 C CA . LEU A 1 74 ? 7.113 2.898 0.226 1.00 94.44 74 LEU A CA 1
ATOM 518 C C . LEU A 1 74 ? 6.510 1.559 0.661 1.00 94.44 74 LEU A C 1
ATOM 520 O O . LEU A 1 74 ? 5.664 1.541 1.555 1.00 94.44 74 LEU A O 1
ATOM 524 N N . LEU A 1 75 ? 6.921 0.452 0.042 1.00 94.69 75 LEU A N 1
ATOM 525 C CA . LEU A 1 75 ? 6.447 -0.875 0.425 1.00 94.69 75 LEU A CA 1
ATOM 526 C C . LEU A 1 75 ? 7.026 -1.290 1.778 1.00 94.69 75 LEU A C 1
ATOM 5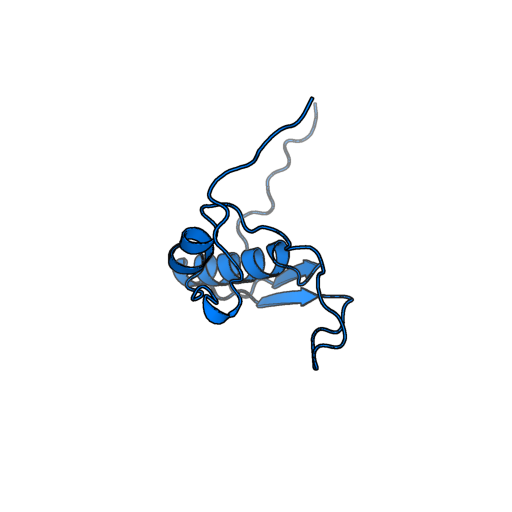28 O O . LEU A 1 75 ? 6.264 -1.625 2.685 1.00 94.69 75 LEU A O 1
ATOM 532 N N . GLU A 1 76 ? 8.342 -1.202 1.938 1.00 96.25 76 GLU A N 1
ATOM 533 C CA . GLU A 1 76 ? 9.037 -1.733 3.109 1.00 96.25 76 GLU A CA 1
ATOM 534 C C . GLU A 1 76 ? 8.851 -0.852 4.343 1.00 96.25 76 GLU A C 1
ATOM 536 O O . GLU A 1 76 ? 8.394 -1.329 5.381 1.00 96.25 76 GLU A O 1
ATOM 541 N N . CYS A 1 77 ? 9.141 0.443 4.232 1.00 95.06 77 CYS A N 1
ATOM 542 C CA . CYS A 1 77 ? 9.049 1.383 5.347 1.00 95.06 77 CYS A CA 1
ATOM 543 C C . CYS A 1 77 ? 7.626 1.925 5.512 1.00 95.06 77 CYS A C 1
ATOM 545 O O . CYS A 1 77 ? 7.142 2.073 6.633 1.00 95.06 77 CYS A O 1
ATOM 547 N N . GLY A 1 78 ? 6.957 2.237 4.397 1.00 93.56 78 GLY A N 1
ATOM 548 C CA . GLY A 1 78 ? 5.633 2.860 4.414 1.00 93.56 78 GLY A CA 1
ATOM 549 C C . GLY A 1 78 ? 4.501 1.888 4.746 1.00 93.56 78 GLY A C 1
ATOM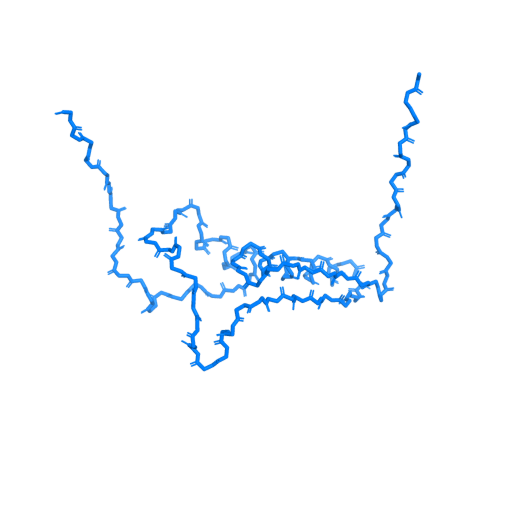 550 O O . GLY A 1 78 ? 3.585 2.250 5.483 1.00 93.56 78 GLY A O 1
ATOM 551 N N . LEU A 1 79 ? 4.558 0.660 4.219 1.00 95.38 79 LEU A N 1
ATOM 552 C CA . LEU A 1 79 ? 3.505 -0.346 4.390 1.00 95.38 79 LEU A CA 1
ATOM 553 C C . LEU A 1 79 ? 3.952 -1.585 5.174 1.00 95.38 79 LEU A C 1
ATOM 555 O O . LEU A 1 79 ? 3.100 -2.411 5.505 1.00 95.38 79 LEU A O 1
ATOM 559 N N . GLY A 1 80 ? 5.237 -1.737 5.505 1.00 95.00 80 GLY A N 1
ATOM 560 C CA . GLY A 1 80 ? 5.739 -2.922 6.209 1.00 95.00 80 GLY A CA 1
ATOM 561 C C . GLY A 1 80 ? 5.662 -4.205 5.375 1.00 95.00 80 GLY A C 1
ATOM 562 O O . GLY A 1 80 ? 5.516 -5.290 5.938 1.00 95.00 80 GLY A O 1
ATOM 563 N N . ILE A 1 81 ? 5.686 -4.088 4.046 1.00 94.25 81 ILE A N 1
ATOM 564 C CA . ILE A 1 81 ? 5.615 -5.205 3.101 1.00 94.25 81 ILE A CA 1
ATOM 565 C C . ILE A 1 81 ? 7.003 -5.378 2.481 1.00 94.25 81 ILE A C 1
ATOM 567 O O . ILE A 1 81 ? 7.496 -4.422 1.885 1.00 94.25 81 ILE A O 1
ATOM 571 N N . PRO A 1 82 ? 7.631 -6.564 2.572 1.00 95.12 82 PRO A N 1
ATOM 572 C CA . PRO A 1 82 ? 8.931 -6.784 1.955 1.00 95.12 82 PRO A CA 1
ATOM 573 C C . PRO A 1 82 ? 8.830 -6.607 0.442 1.00 95.12 82 PRO A C 1
ATOM 575 O O . PRO A 1 82 ? 7.891 -7.111 -0.189 1.00 95.12 82 PRO A O 1
ATOM 578 N N . PHE A 1 83 ? 9.801 -5.913 -0.145 1.00 92.94 83 PHE A N 1
ATOM 579 C CA . PHE A 1 83 ? 9.827 -5.763 -1.585 1.00 92.94 83 PHE A CA 1
ATOM 580 C C . PHE A 1 83 ? 10.187 -7.111 -2.243 1.00 92.94 83 PHE A C 1
ATOM 582 O O . PHE A 1 83 ? 11.152 -7.767 -1.835 1.00 92.94 83 PHE A O 1
ATOM 589 N N . PRO A 1 84 ? 9.425 -7.587 -3.245 1.00 91.38 84 PRO A N 1
ATOM 590 C CA . PRO A 1 84 ? 9.628 -8.911 -3.822 1.00 91.38 84 PRO A CA 1
ATOM 591 C C . PRO A 1 84 ? 10.776 -8.905 -4.842 1.00 91.38 84 PRO A C 1
ATOM 593 O O . PRO A 1 84 ? 10.558 -9.136 -6.026 1.00 91.38 84 PRO A O 1
ATOM 596 N N . HIS A 1 85 ? 12.013 -8.703 -4.379 1.00 90.75 85 HIS A N 1
ATOM 597 C CA . HIS A 1 85 ? 13.212 -8.593 -5.226 1.00 90.75 85 HIS A CA 1
ATOM 598 C C . HIS A 1 85 ? 13.419 -9.755 -6.208 1.00 90.75 85 HIS A C 1
ATOM 600 O O . HIS A 1 85 ? 14.041 -9.596 -7.251 1.00 90.75 85 HIS A O 1
ATOM 606 N N . HIS A 1 86 ? 12.885 -10.938 -5.903 1.00 91.19 86 HIS A N 1
ATOM 607 C CA . HIS A 1 86 ? 12.944 -12.104 -6.787 1.00 91.19 86 HIS A CA 1
ATOM 608 C C . HIS A 1 86 ? 12.095 -11.959 -8.066 1.00 91.19 86 HIS A C 1
ATOM 610 O O . HIS A 1 86 ? 12.238 -12.771 -8.977 1.00 91.19 86 HIS A O 1
ATOM 616 N N . LEU A 1 87 ? 11.208 -10.960 -8.133 1.00 87.31 87 LEU A N 1
ATOM 617 C CA . LEU A 1 87 ? 10.417 -10.617 -9.318 1.00 87.31 87 LEU A CA 1
ATOM 618 C C . LEU A 1 87 ? 11.075 -9.517 -10.165 1.00 87.31 87 LEU A C 1
ATOM 620 O O . LEU A 1 87 ? 10.593 -9.222 -11.262 1.00 87.31 87 LEU A O 1
ATOM 624 N N . ASP A 1 88 ? 12.163 -8.913 -9.684 1.00 86.94 88 ASP A N 1
ATOM 625 C CA . ASP A 1 88 ? 12.870 -7.864 -10.409 1.00 86.94 88 ASP A CA 1
ATOM 626 C C . ASP A 1 88 ? 13.608 -8.450 -11.610 1.00 86.94 88 ASP A C 1
ATOM 628 O O . ASP A 1 88 ? 14.332 -9.440 -11.504 1.00 86.94 88 ASP A O 1
ATOM 632 N N . ARG A 1 89 ? 13.455 -7.807 -12.772 1.00 86.62 89 ARG A N 1
ATOM 633 C CA . ARG A 1 89 ? 14.163 -8.226 -13.986 1.00 86.62 89 ARG A CA 1
ATOM 634 C C . ARG A 1 89 ? 15.496 -7.509 -14.156 1.00 86.62 89 ARG A C 1
ATOM 636 O O . ARG A 1 89 ? 16.511 -8.166 -14.321 1.00 86.62 89 ARG A O 1
ATOM 643 N N . ASN A 1 90 ? 15.477 -6.175 -14.180 1.00 87.38 90 ASN A N 1
ATOM 644 C CA . ASN A 1 90 ? 16.649 -5.319 -14.378 1.00 87.38 90 ASN A CA 1
ATOM 645 C C . ASN A 1 90 ? 16.406 -3.937 -13.757 1.00 87.38 90 ASN A C 1
ATOM 647 O O . ASN A 1 90 ? 15.287 -3.425 -13.810 1.00 87.38 90 ASN A O 1
ATOM 651 N N . ALA A 1 91 ? 17.466 -3.300 -13.255 1.00 88.12 91 ALA A N 1
ATOM 652 C CA . ALA A 1 91 ? 17.434 -1.891 -12.880 1.00 88.12 91 ALA A CA 1
ATOM 653 C C . ALA A 1 91 ? 17.574 -1.006 -14.130 1.00 88.12 91 ALA A C 1
ATOM 655 O O . ALA A 1 91 ? 18.501 -1.175 -14.923 1.00 88.12 91 ALA A O 1
ATOM 656 N N . ILE A 1 92 ? 16.664 -0.046 -14.300 1.00 89.56 92 ILE A N 1
ATOM 657 C CA . ILE A 1 92 ? 16.745 0.946 -15.377 1.00 89.56 92 ILE A CA 1
ATOM 658 C C . ILE A 1 92 ? 17.650 2.084 -14.902 1.00 89.56 92 ILE A C 1
ATOM 660 O O . ILE A 1 92 ? 17.280 2.839 -14.006 1.00 89.56 92 ILE A O 1
ATOM 664 N N . THR A 1 93 ? 18.839 2.204 -15.494 1.00 90.06 93 THR A N 1
ATOM 665 C CA . THR A 1 93 ? 19.842 3.221 -15.123 1.00 90.06 93 THR A CA 1
ATOM 666 C C . THR A 1 93 ? 19.645 4.561 -15.831 1.00 90.06 93 THR A C 1
ATOM 668 O O . THR A 1 93 ? 20.223 5.565 -15.421 1.00 90.06 93 THR A O 1
ATOM 671 N N . GLY A 1 94 ? 18.821 4.601 -16.878 1.00 89.62 94 GLY A N 1
ATOM 672 C CA . GLY A 1 94 ? 18.517 5.811 -17.630 1.00 89.62 94 GLY A CA 1
ATOM 673 C C . GLY A 1 94 ? 17.587 5.543 -18.809 1.00 89.62 94 GLY A C 1
ATOM 674 O O . GLY A 1 94 ? 17.292 4.395 -19.139 1.00 89.62 94 GLY A O 1
ATOM 675 N N . TYR A 1 95 ? 17.139 6.621 -19.448 1.00 88.94 95 TYR A N 1
ATOM 676 C CA . TYR A 1 95 ? 16.327 6.587 -20.662 1.00 88.94 95 TYR A CA 1
ATOM 677 C C . TYR A 1 95 ? 17.052 7.357 -21.763 1.00 88.94 95 TYR A C 1
ATOM 679 O O . TYR A 1 95 ? 17.614 8.421 -21.504 1.00 88.94 95 TYR A O 1
ATOM 687 N N . VAL A 1 96 ? 17.017 6.838 -22.990 1.00 91.56 96 VAL A N 1
ATOM 688 C CA . VAL A 1 96 ? 17.457 7.574 -24.180 1.00 91.56 96 VAL A CA 1
ATOM 689 C C . VAL A 1 96 ? 16.215 8.087 -24.890 1.00 91.56 96 VAL A C 1
ATOM 691 O O . VAL A 1 96 ? 15.327 7.310 -25.236 1.00 91.56 96 VAL A O 1
ATOM 694 N N . VAL A 1 97 ? 16.144 9.400 -25.089 1.00 92.31 97 VAL A N 1
ATOM 695 C CA . VAL A 1 97 ? 15.084 10.034 -25.874 1.00 92.31 97 VAL A CA 1
ATOM 696 C C . VAL A 1 97 ? 15.634 10.273 -27.274 1.00 92.31 97 VAL A C 1
ATOM 698 O O . VAL A 1 97 ? 16.616 10.994 -27.436 1.00 92.31 97 VAL A O 1
ATOM 701 N N . HIS A 1 98 ? 15.020 9.646 -28.274 1.00 87.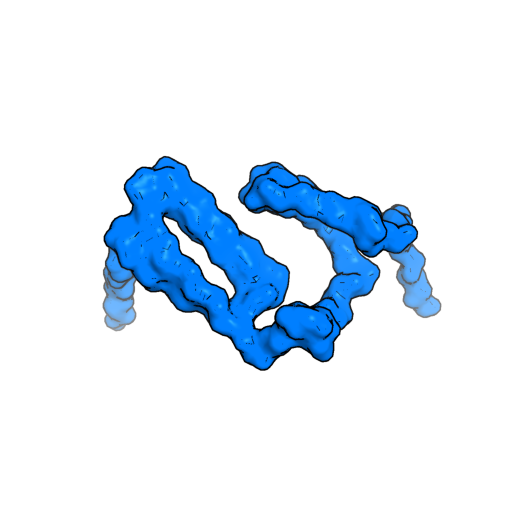44 98 HIS A N 1
ATOM 702 C CA . HIS A 1 98 ? 15.334 9.880 -29.681 1.00 87.44 98 HIS A CA 1
ATOM 703 C C . HIS A 1 98 ? 14.398 10.948 -30.253 1.00 87.44 98 HIS A C 1
ATOM 705 O O . HIS A 1 98 ? 13.210 10.966 -29.924 1.00 87.44 98 HIS A O 1
ATOM 711 N N . THR A 1 99 ? 14.949 11.821 -31.094 1.00 78.50 99 THR A N 1
ATOM 712 C CA . THR A 1 99 ? 14.227 12.833 -31.881 1.00 78.50 99 THR A CA 1
ATOM 713 C C . THR A 1 99 ? 14.098 12.399 -33.326 1.00 78.50 99 THR A C 1
ATOM 715 O O . THR A 1 99 ? 15.122 11.892 -33.842 1.00 78.50 99 THR A O 1
#

Radius of gyration: 18.48 Å; chains: 1; bounding box: 44×50×51 Å

Sequence (99 aa):
MRPKSFGLGPLPGGGRVVIIGGGPGGVSAAIALKQGARALGRDLRVIVVEGKQFAGEQQHNQCAGVLSPPIVELLECGLGIPFPHHLDRNAITGYVVHT

pLDDT: mean 87.91, std 11.0, range [47.31, 98.0]

Foldseek 3Di:
DDDPPPPPDDAAAQGEDEFEAPPPVRVQVQQLVQVVQVVVVGHYHYHYDYPDDPVPPPDDDPPPPDDDPPVQCCQCVVRVHHDPCVPDDDDDPDDDDDD

Secondary structure (DSSP, 8-state):
---------SPPTT-EEEEE--SHHHHHHHHHHHHHHHHTT---EEEEE-SS--GGGS------S---TTHHHIIIIIH-----GGG--------PPP-